Protein AF-A0A328SC38-F1 (afdb_monomer_lite)

Radius of gyration: 15.86 Å; chains: 1; bounding box: 34×31×38 Å

Sequence (66 aa):
HTKNINIRTDGIEAKGLDENYNLIVDRSPKINYLARSTPELILKRIYEQSDEPIKSVYKDILDKFQ

Structure (mmCIF, N/CA/C/O backbone):
data_AF-A0A328SC38-F1
#
_entry.id   AF-A0A328SC38-F1
#
loop_
_atom_site.group_PDB
_atom_site.id
_atom_site.type_symbol
_atom_site.label_atom_id
_atom_site.label_alt_id
_atom_site.label_comp_id
_atom_site.label_asym_id
_atom_site.label_entity_id
_atom_site.label_seq_id
_atom_site.pdbx_PDB_ins_code
_atom_site.Cartn_x
_atom_site.Cartn_y
_atom_site.Cartn_z
_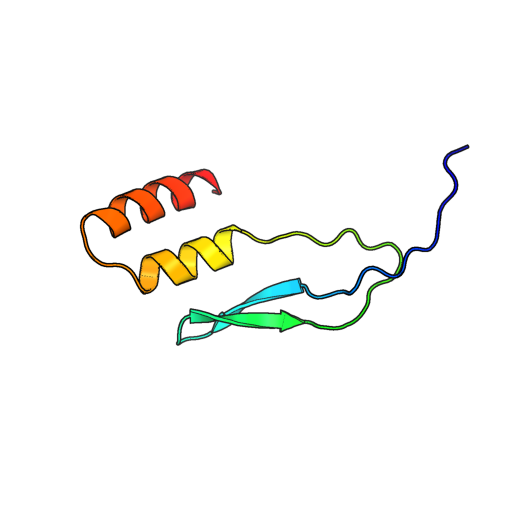atom_site.occupancy
_atom_site.B_iso_or_equiv
_atom_site.auth_seq_id
_atom_site.auth_comp_id
_atom_site.auth_asym_id
_atom_site.auth_atom_id
_atom_site.pdbx_PDB_model_num
ATOM 1 N N . HIS A 1 1 ? 22.878 21.861 -21.867 1.00 40.84 1 HIS A N 1
ATOM 2 C CA . HIS A 1 1 ? 23.063 20.478 -22.352 1.00 40.84 1 HIS A CA 1
ATOM 3 C C . HIS A 1 1 ? 22.867 19.528 -21.179 1.00 40.84 1 HIS A C 1
ATOM 5 O O . HIS A 1 1 ? 23.808 19.276 -20.437 1.00 40.84 1 HIS A O 1
ATOM 11 N N . THR A 1 2 ? 21.639 19.063 -20.949 1.00 46.06 2 THR A N 1
ATOM 12 C CA . THR A 1 2 ? 21.362 18.091 -19.882 1.00 46.06 2 THR A CA 1
ATOM 13 C C . THR A 1 2 ? 21.759 16.715 -20.400 1.00 46.06 2 THR A C 1
ATOM 15 O O . THR A 1 2 ? 21.190 16.214 -21.368 1.00 46.06 2 THR A O 1
ATOM 18 N N . LYS A 1 3 ? 22.817 16.153 -19.822 1.00 47.50 3 LYS A N 1
ATOM 19 C CA . LYS A 1 3 ? 23.385 14.860 -20.203 1.00 47.50 3 LYS A CA 1
ATOM 20 C C . LYS A 1 3 ? 22.355 13.773 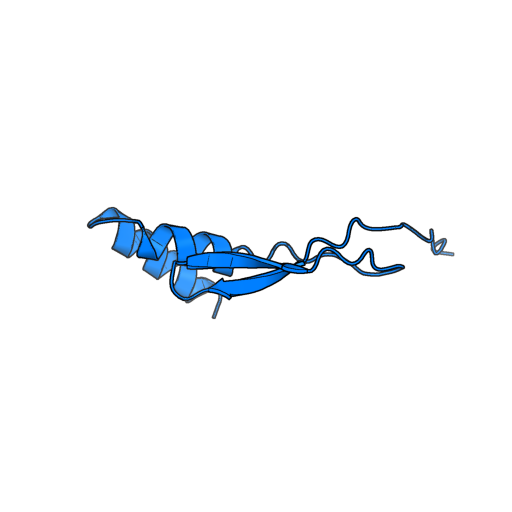-19.865 1.00 47.50 3 LYS A C 1
ATOM 22 O O . LYS A 1 3 ? 22.048 13.581 -18.693 1.00 47.50 3 LYS A O 1
ATOM 27 N N . ASN A 1 4 ? 21.811 13.094 -20.879 1.00 59.47 4 ASN A N 1
ATOM 28 C CA . ASN A 1 4 ? 20.982 11.896 -20.709 1.00 59.47 4 ASN A CA 1
ATOM 29 C C . ASN A 1 4 ? 21.880 10.771 -20.170 1.00 59.47 4 ASN A C 1
ATOM 31 O O . ASN A 1 4 ? 22.502 10.027 -20.927 1.00 59.47 4 ASN A O 1
ATOM 35 N N . ILE A 1 5 ? 22.040 10.718 -18.850 1.00 63.72 5 ILE A N 1
ATOM 36 C CA . ILE A 1 5 ? 22.675 9.594 -18.170 1.00 63.72 5 ILE A CA 1
ATOM 37 C C . ILE A 1 5 ? 21.691 8.427 -18.209 1.00 63.72 5 ILE A C 1
ATOM 39 O O . ILE A 1 5 ? 20.633 8.480 -17.591 1.00 63.72 5 ILE A O 1
ATOM 43 N N . ASN A 1 6 ? 22.037 7.394 -18.978 1.00 62.03 6 ASN A N 1
ATOM 44 C CA . ASN A 1 6 ? 21.278 6.153 -19.074 1.00 62.03 6 ASN A CA 1
ATOM 45 C C . ASN A 1 6 ? 21.409 5.388 -17.745 1.00 62.03 6 ASN A C 1
ATOM 47 O O . ASN A 1 6 ? 22.260 4.511 -17.588 1.00 62.03 6 ASN A O 1
ATOM 51 N N . ILE A 1 7 ? 20.636 5.815 -16.749 1.00 65.62 7 ILE A N 1
ATOM 52 C CA . ILE A 1 7 ? 20.574 5.175 -15.443 1.00 65.62 7 ILE A CA 1
ATOM 53 C C . ILE A 1 7 ? 19.652 3.960 -15.538 1.00 65.62 7 ILE A C 1
ATOM 55 O O . ILE A 1 7 ? 18.509 4.046 -15.990 1.00 65.62 7 ILE A O 1
ATOM 59 N N . ARG A 1 8 ? 20.159 2.801 -15.112 1.00 59.53 8 ARG A N 1
ATOM 60 C CA . ARG A 1 8 ? 19.304 1.646 -14.843 1.00 59.53 8 ARG A CA 1
ATOM 61 C C . ARG A 1 8 ? 18.663 1.875 -13.482 1.00 59.53 8 ARG A C 1
ATOM 63 O O . ARG A 1 8 ? 19.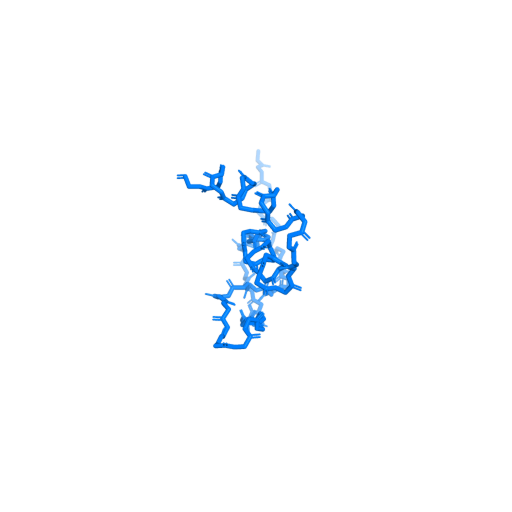333 1.720 -12.464 1.00 59.53 8 ARG A O 1
ATOM 70 N N . THR A 1 9 ? 17.400 2.272 -13.475 1.00 61.12 9 THR A N 1
ATOM 71 C CA . THR A 1 9 ? 16.597 2.299 -12.253 1.00 61.12 9 THR A CA 1
ATOM 72 C C . THR A 1 9 ? 16.161 0.864 -11.964 1.00 61.12 9 THR A C 1
ATOM 74 O O . THR A 1 9 ? 15.649 0.190 -12.863 1.00 61.12 9 THR A O 1
ATOM 77 N N . ASP A 1 10 ? 16.400 0.378 -10.744 1.00 62.41 10 ASP A N 1
ATOM 78 C CA . ASP A 1 10 ? 15.888 -0.923 -10.307 1.00 62.41 10 ASP A CA 1
ATOM 79 C C . ASP A 1 10 ? 14.356 -0.826 -10.330 1.00 62.41 10 ASP A C 1
ATOM 81 O O . ASP A 1 10 ? 13.754 -0.053 -9.584 1.00 62.41 10 ASP A O 1
ATOM 85 N N . GLY A 1 11 ? 13.739 -1.464 -11.322 1.00 62.47 11 GLY A N 1
ATOM 86 C CA . GLY A 1 11 ? 12.353 -1.218 -11.712 1.00 62.47 11 GLY A CA 1
ATOM 87 C C . GLY A 1 11 ? 11.391 -1.989 -10.8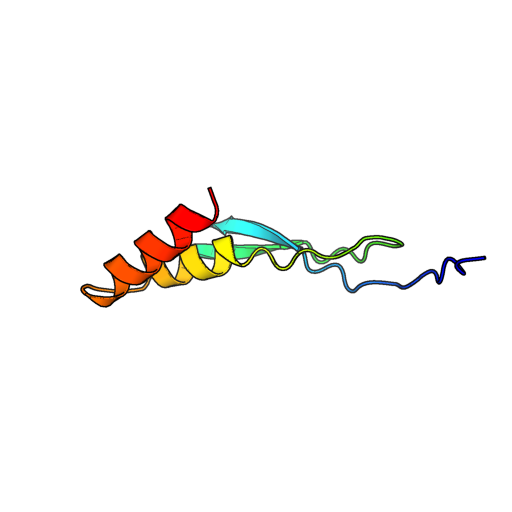29 1.00 62.47 11 GLY A C 1
ATOM 88 O O . GLY A 1 11 ? 10.654 -2.829 -11.331 1.00 62.47 11 GLY A O 1
ATOM 89 N N . ILE A 1 12 ? 11.445 -1.756 -9.516 1.00 72.50 12 ILE A N 1
ATOM 90 C CA . ILE A 1 12 ? 10.446 -2.285 -8.595 1.00 72.50 12 ILE A CA 1
ATOM 91 C C . ILE A 1 12 ? 9.279 -1.308 -8.588 1.00 72.50 12 ILE A C 1
ATOM 93 O O . ILE A 1 12 ? 9.332 -0.255 -7.956 1.00 72.50 12 ILE A O 1
ATOM 97 N N . GLU A 1 13 ? 8.232 -1.657 -9.323 1.00 75.06 13 GLU A N 1
ATOM 98 C CA . GLU A 1 13 ? 7.012 -0.863 -9.410 1.00 75.06 13 GLU A CA 1
ATOM 99 C C . GLU A 1 13 ? 5.852 -1.626 -8.803 1.00 75.06 13 GLU A C 1
ATOM 101 O O . GLU A 1 13 ? 5.596 -2.777 -9.161 1.00 75.06 13 GLU A O 1
ATOM 106 N N . ALA A 1 14 ? 5.114 -0.981 -7.907 1.00 83.81 14 ALA A N 1
ATOM 107 C CA . ALA A 1 14 ? 3.891 -1.572 -7.410 1.00 83.81 14 ALA A CA 1
ATOM 108 C C . ALA A 1 14 ? 2.796 -1.489 -8.479 1.00 83.81 14 ALA A C 1
ATOM 110 O O . ALA A 1 14 ? 2.501 -0.425 -9.021 1.00 83.81 14 ALA A O 1
ATOM 111 N N . LYS A 1 15 ? 2.184 -2.634 -8.770 1.00 84.12 15 LYS A N 1
ATOM 112 C CA . LYS A 1 15 ? 1.040 -2.759 -9.680 1.00 84.12 15 LYS A CA 1
ATOM 113 C C . LYS A 1 15 ? -0.296 -2.673 -8.949 1.00 84.12 15 LYS A C 1
ATOM 115 O O . LYS A 1 15 ? -1.305 -2.360 -9.570 1.00 84.12 15 LYS A O 1
ATOM 120 N N . GLY A 1 16 ? -0.310 -2.961 -7.650 1.00 87.38 16 GLY A N 1
ATOM 121 C CA . GLY A 1 16 ? -1.521 -2.956 -6.842 1.00 87.38 16 GLY A CA 1
ATOM 122 C C . GLY A 1 16 ? -1.377 -3.794 -5.581 1.00 87.38 16 GLY A C 1
ATOM 123 O O . GLY A 1 16 ? -0.270 -4.176 -5.193 1.00 87.38 16 GLY A O 1
AT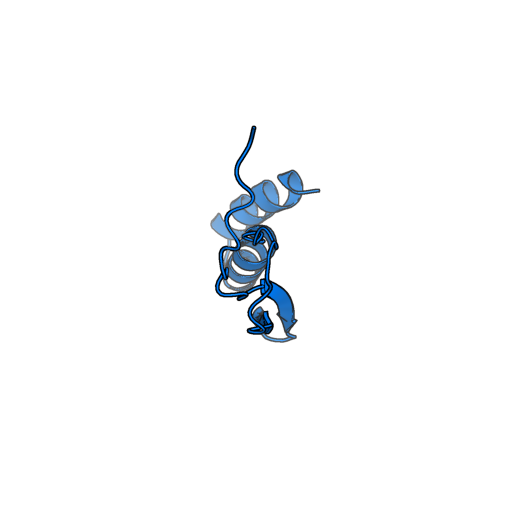OM 124 N N . LEU A 1 17 ? -2.517 -4.084 -4.965 1.00 89.88 17 LEU A N 1
ATOM 125 C CA . LEU A 1 17 ? -2.643 -5.016 -3.852 1.00 89.88 17 LEU A CA 1
ATOM 126 C C . LEU A 1 17 ? -3.426 -6.252 -4.307 1.00 89.88 17 LEU A C 1
ATOM 128 O O . LEU A 1 17 ? -4.346 -6.118 -5.117 1.00 89.88 17 LEU A O 1
ATOM 132 N N . ASP A 1 18 ? -3.058 -7.428 -3.804 1.00 87.44 18 ASP A N 1
ATOM 133 C CA . ASP A 1 18 ? -3.857 -8.646 -3.967 1.00 87.44 18 ASP A CA 1
ATOM 134 C C . ASP A 1 18 ? -5.047 -8.685 -2.986 1.00 87.44 18 ASP A C 1
ATOM 136 O O . ASP A 1 18 ? -5.262 -7.763 -2.195 1.00 87.44 18 ASP A O 1
ATOM 140 N N . GLU A 1 19 ? -5.828 -9.764 -3.038 1.00 85.62 19 GLU A N 1
ATOM 141 C CA . GLU A 1 19 ? -6.986 -10.006 -2.161 1.00 85.62 19 GLU A CA 1
ATOM 142 C C . GLU A 1 19 ? -6.644 -10.069 -0.662 1.00 85.62 19 GLU A C 1
ATOM 144 O O . GLU A 1 19 ? -7.512 -9.858 0.179 1.00 85.62 19 GLU A O 1
ATOM 149 N N . ASN A 1 20 ? -5.375 -10.304 -0.327 1.00 86.00 20 ASN A N 1
ATOM 150 C CA . ASN A 1 20 ? -4.852 -10.344 1.036 1.00 86.00 20 ASN A CA 1
ATOM 151 C C . ASN A 1 20 ? -4.072 -9.064 1.394 1.00 86.00 20 ASN A C 1
ATOM 153 O O . ASN A 1 20 ? -3.336 -9.038 2.383 1.00 86.00 20 ASN A O 1
ATOM 157 N N . TYR A 1 21 ? -4.194 -8.010 0.582 1.00 84.06 21 TYR A N 1
ATOM 158 C CA . TYR A 1 21 ? -3.476 -6.744 0.723 1.00 84.06 21 TYR A CA 1
ATOM 159 C C . TYR A 1 21 ? -1.945 -6.853 0.649 1.00 84.06 21 TYR A C 1
ATOM 161 O O . TYR A 1 21 ? -1.222 -5.972 1.132 1.00 84.06 21 TYR A O 1
ATOM 169 N N . ASN A 1 22 ? -1.415 -7.897 0.010 1.00 86.06 22 ASN A N 1
ATOM 170 C CA . ASN A 1 22 ? 0.005 -7.969 -0.310 1.00 86.06 22 ASN A CA 1
ATOM 171 C C . ASN A 1 22 ? 0.321 -7.109 -1.530 1.00 86.06 22 ASN A C 1
ATOM 173 O O . ASN A 1 22 ? -0.439 -7.039 -2.494 1.00 86.06 22 ASN A O 1
ATOM 177 N N . LEU A 1 23 ? 1.493 -6.475 -1.497 1.00 84.81 23 LEU A N 1
ATOM 178 C CA . LEU A 1 23 ? 1.964 -5.622 -2.577 1.00 84.81 23 LEU A CA 1
ATOM 179 C C . LEU A 1 23 ? 2.373 -6.465 -3.788 1.00 84.81 23 LEU A C 1
ATOM 181 O O . LEU A 1 23 ? 3.351 -7.213 -3.736 1.00 84.81 23 LEU A O 1
ATOM 185 N N . ILE A 1 24 ? 1.659 -6.294 -4.896 1.00 87.31 24 ILE A N 1
ATOM 186 C CA . ILE A 1 24 ? 2.027 -6.872 -6.185 1.00 87.31 24 ILE A CA 1
ATOM 187 C C . ILE A 1 24 ? 3.069 -5.949 -6.812 1.00 87.31 24 ILE A C 1
ATOM 189 O O . ILE A 1 24 ? 2.774 -4.788 -7.095 1.00 87.31 24 ILE A O 1
ATOM 193 N N . VAL A 1 25 ? 4.279 -6.462 -7.045 1.00 84.50 25 VAL A N 1
ATOM 194 C CA . VAL A 1 25 ? 5.379 -5.697 -7.651 1.00 84.50 25 VAL A CA 1
ATOM 195 C C . VAL A 1 25 ? 5.818 -6.294 -8.983 1.00 84.50 25 VAL A C 1
ATOM 197 O O . VAL A 1 25 ? 5.982 -7.506 -9.113 1.00 84.50 25 VAL A O 1
ATOM 200 N N . ASP A 1 26 ? 6.045 -5.434 -9.969 1.00 82.69 26 ASP A N 1
ATOM 201 C CA . ASP A 1 26 ? 6.858 -5.752 -11.138 1.00 82.69 26 ASP A CA 1
ATOM 202 C C . ASP A 1 26 ? 8.319 -5.484 -10.796 1.00 82.69 26 ASP A C 1
ATOM 204 O O . ASP A 1 26 ? 8.602 -4.496 -10.129 1.00 82.69 26 ASP A O 1
ATOM 208 N N . ARG A 1 27 ? 9.233 -6.368 -11.201 1.00 80.50 27 ARG A N 1
ATOM 209 C CA . ARG A 1 27 ? 10.674 -6.238 -10.918 1.00 80.50 27 ARG A CA 1
ATOM 210 C C . ARG A 1 27 ? 11.503 -6.105 -12.193 1.00 80.50 27 ARG A C 1
ATOM 212 O O . ARG A 1 27 ? 12.686 -6.437 -12.198 1.00 80.50 27 ARG A O 1
ATOM 219 N N . SER A 1 28 ? 10.884 -5.680 -13.291 1.00 78.12 28 SER A N 1
ATOM 220 C CA . SER A 1 28 ? 11.581 -5.524 -14.563 1.00 78.12 28 SER A CA 1
ATOM 221 C C . SER A 1 28 ? 12.376 -4.217 -14.550 1.00 78.12 28 SER A C 1
ATOM 223 O O . SER A 1 28 ? 11.771 -3.147 -14.488 1.00 78.12 28 SER A O 1
ATOM 225 N N . PRO A 1 29 ? 13.716 -4.246 -14.642 1.00 71.50 29 PRO A N 1
ATOM 226 C CA . PRO A 1 29 ? 14.500 -3.021 -14.705 1.00 71.50 29 PRO A CA 1
ATOM 227 C C . PRO A 1 29 ? 14.135 -2.226 -15.963 1.00 71.50 29 PRO A C 1
ATOM 229 O O . PRO A 1 29 ? 14.164 -2.756 -17.076 1.00 71.50 29 PRO A O 1
ATOM 232 N N . LYS A 1 30 ? 13.804 -0.943 -15.793 1.00 72.25 30 LYS A N 1
ATOM 233 C CA . LYS A 1 30 ? 13.427 -0.048 -16.894 1.00 72.25 30 LYS A CA 1
ATOM 234 C C . LYS A 1 30 ? 14.487 1.029 -17.092 1.00 72.25 30 LYS A C 1
ATOM 236 O O . LYS A 1 30 ? 14.892 1.722 -16.161 1.00 72.25 30 LYS A O 1
ATOM 241 N N . ILE A 1 31 ? 14.929 1.168 -18.336 1.00 72.44 31 ILE A N 1
ATOM 242 C CA . ILE A 1 31 ? 15.886 2.191 -18.763 1.00 72.44 31 ILE A CA 1
ATOM 243 C C . ILE A 1 31 ? 15.142 3.513 -18.992 1.00 72.44 31 ILE A C 1
ATOM 245 O O . ILE A 1 31 ? 14.083 3.515 -19.616 1.00 72.44 31 ILE A O 1
ATOM 249 N N . ASN A 1 32 ? 15.706 4.631 -18.518 1.00 71.31 32 ASN A N 1
ATOM 250 C CA . ASN A 1 32 ? 15.131 5.983 -18.645 1.00 71.31 32 ASN A CA 1
ATOM 251 C C . ASN A 1 32 ? 13.731 6.135 -18.022 1.00 71.31 32 ASN A C 1
ATOM 253 O O . ASN A 1 32 ? 12.938 6.972 -18.451 1.00 71.31 32 ASN A O 1
ATOM 257 N N . TYR A 1 33 ? 13.424 5.322 -17.013 1.00 71.00 33 TYR A N 1
ATOM 258 C CA . TYR A 1 33 ? 12.137 5.338 -16.335 1.00 71.00 33 TYR A CA 1
ATOM 259 C C . TYR A 1 33 ? 12.284 5.875 -14.912 1.00 71.00 33 TYR A C 1
ATOM 261 O O . TYR A 1 33 ? 13.105 5.386 -14.128 1.00 71.00 33 TYR A O 1
ATOM 269 N N . LEU A 1 34 ? 11.484 6.892 -14.584 1.00 71.44 34 LEU A N 1
ATOM 270 C CA . LEU A 1 34 ? 11.402 7.435 -13.234 1.00 71.44 34 LEU A CA 1
ATOM 271 C C . LEU A 1 34 ? 10.441 6.570 -12.416 1.00 71.44 34 LEU A C 1
ATOM 273 O O . LEU A 1 34 ? 9.233 6.594 -12.647 1.00 71.44 34 LEU A O 1
ATOM 277 N N . ALA A 1 35 ? 10.985 5.816 -11.462 1.00 68.19 35 ALA A N 1
ATOM 278 C CA . ALA A 1 35 ? 10.181 5.023 -10.543 1.00 68.19 35 ALA A CA 1
ATOM 279 C C . ALA A 1 35 ? 9.246 5.928 -9.722 1.00 68.19 35 ALA A C 1
ATOM 281 O O . ALA A 1 35 ? 9.646 7.000 -9.260 1.00 68.19 35 ALA A O 1
ATOM 282 N N . ARG A 1 36 ? 7.998 5.487 -9.534 1.00 72.31 36 ARG A N 1
ATOM 283 C CA . ARG A 1 36 ? 7.021 6.137 -8.652 1.00 72.31 36 ARG A CA 1
ATOM 284 C C . ARG A 1 36 ? 6.849 5.297 -7.395 1.00 72.31 36 ARG A C 1
ATOM 286 O O . ARG A 1 36 ? 6.755 4.080 -7.475 1.00 72.31 36 ARG A O 1
ATOM 293 N N . SER A 1 37 ? 6.797 5.950 -6.240 1.00 66.19 37 SER A N 1
ATOM 294 C CA . SER A 1 37 ? 6.776 5.293 -4.930 1.00 66.19 37 SER A CA 1
ATOM 295 C C . SER A 1 37 ? 5.400 4.788 -4.478 1.00 66.19 37 SER A C 1
ATOM 297 O O . SER A 1 37 ? 5.321 4.272 -3.367 1.00 66.19 37 SER A O 1
ATOM 299 N N . THR A 1 38 ? 4.346 4.947 -5.297 1.00 82.88 38 THR A N 1
ATOM 300 C CA . THR A 1 38 ? 2.943 4.518 -5.051 1.00 82.88 38 THR A CA 1
ATOM 301 C C . THR A 1 38 ? 2.569 4.406 -3.559 1.00 82.88 38 THR A C 1
ATOM 303 O O . THR A 1 38 ? 2.207 3.317 -3.085 1.00 82.88 38 THR A O 1
ATOM 306 N N . PRO A 1 39 ? 2.742 5.486 -2.768 1.00 83.44 39 PRO A N 1
ATOM 307 C CA . PRO A 1 39 ? 2.533 5.456 -1.321 1.00 83.44 39 PRO A CA 1
ATOM 308 C C . PRO A 1 39 ? 1.087 5.107 -0.942 1.00 83.44 39 PRO A C 1
ATOM 310 O O . PRO A 1 39 ? 0.852 4.540 0.124 1.00 83.44 39 PRO A O 1
ATOM 313 N N . GLU A 1 40 ? 0.132 5.378 -1.830 1.00 86.81 40 GLU A N 1
ATOM 314 C CA . GLU A 1 40 ? -1.284 5.051 -1.688 1.00 86.81 40 GLU A CA 1
ATOM 315 C C . GLU A 1 40 ? -1.533 3.549 -1.484 1.00 86.81 40 GLU A C 1
ATOM 317 O O . GLU A 1 40 ? -2.398 3.169 -0.698 1.00 86.81 40 GLU A O 1
ATOM 322 N N . LEU A 1 41 ? -0.739 2.674 -2.114 1.00 88.12 41 LEU A N 1
ATOM 323 C CA . LEU A 1 41 ? -0.884 1.222 -1.957 1.00 88.12 41 LEU A CA 1
ATOM 324 C C . LEU A 1 41 ? -0.394 0.752 -0.586 1.00 88.12 41 LEU A C 1
ATOM 326 O O . LEU A 1 41 ? -0.994 -0.132 0.023 1.00 88.12 41 LEU A O 1
ATOM 330 N N . ILE A 1 42 ? 0.669 1.370 -0.070 1.00 87.56 42 ILE A N 1
ATOM 331 C CA . ILE A 1 42 ? 1.171 1.090 1.279 1.00 87.56 42 ILE A CA 1
ATOM 332 C C . ILE A 1 42 ? 0.168 1.578 2.324 1.00 87.56 42 ILE A C 1
ATOM 334 O O . ILE A 1 42 ? -0.153 0.843 3.255 1.00 87.56 42 ILE A O 1
ATOM 338 N N . LEU A 1 43 ? -0.372 2.784 2.143 1.00 88.25 43 LEU A N 1
ATOM 339 C CA . LEU A 1 43 ? -1.404 3.339 3.016 1.00 88.25 43 LEU A CA 1
ATOM 340 C C . LEU A 1 43 ? -2.665 2.473 3.023 1.00 88.25 43 LEU A C 1
ATOM 342 O O . LEU A 1 43 ? -3.189 2.187 4.095 1.00 88.25 43 LEU A O 1
ATOM 346 N N . LYS A 1 44 ? -3.108 1.991 1.856 1.00 87.75 44 LYS A N 1
ATOM 347 C CA . LYS A 1 44 ? -4.268 1.101 1.747 1.00 87.75 44 LYS A CA 1
ATOM 348 C C . LYS A 1 44 ? -4.036 -0.227 2.461 1.00 87.75 44 LYS A C 1
ATOM 350 O O . LYS A 1 44 ? -4.907 -0.678 3.191 1.00 87.75 44 LYS A O 1
ATOM 355 N N . ARG A 1 45 ? -2.843 -0.813 2.332 1.00 89.75 45 ARG A N 1
ATOM 356 C CA . ARG A 1 45 ? -2.475 -2.005 3.105 1.00 89.75 45 ARG A CA 1
ATOM 357 C C . ARG A 1 45 ? -2.553 -1.747 4.611 1.00 89.75 45 ARG A C 1
ATOM 359 O O . ARG A 1 45 ? -3.163 -2.531 5.326 1.00 89.75 45 ARG A O 1
ATOM 366 N N . ILE A 1 46 ? -1.949 -0.660 5.096 1.00 89.00 46 ILE A N 1
ATOM 367 C CA . ILE A 1 46 ? -1.946 -0.336 6.530 1.00 89.00 46 ILE A CA 1
ATOM 368 C C . ILE A 1 46 ? -3.374 -0.091 7.031 1.00 89.00 46 ILE A C 1
ATOM 370 O O . ILE A 1 46 ? -3.734 -0.612 8.082 1.00 89.00 46 ILE A O 1
ATOM 374 N N . TYR A 1 47 ? -4.194 0.639 6.271 1.00 89.62 47 TYR A N 1
ATOM 375 C CA . TYR A 1 47 ? -5.605 0.904 6.571 1.00 89.62 47 TYR A CA 1
ATOM 376 C C . TYR A 1 47 ? -6.422 -0.383 6.769 1.00 89.62 47 TYR A C 1
ATOM 378 O O . TYR A 1 47 ? -7.192 -0.500 7.721 1.00 89.62 47 TYR A O 1
ATOM 386 N N . GLU A 1 48 ? -6.232 -1.374 5.900 1.00 87.88 48 GLU A N 1
ATOM 387 C CA . GLU A 1 48 ? -6.960 -2.647 5.974 1.00 87.88 48 GLU A CA 1
ATOM 388 C C . GLU A 1 48 ? -6.500 -3.512 7.153 1.00 87.88 48 GLU A C 1
ATOM 390 O O . GLU A 1 48 ? -7.294 -4.257 7.722 1.00 87.88 48 GLU A O 1
ATOM 395 N N . GLN A 1 49 ? -5.236 -3.368 7.561 1.00 87.44 49 GLN A N 1
ATOM 396 C CA . GLN A 1 49 ? -4.642 -4.076 8.699 1.00 87.44 49 GLN A CA 1
ATOM 397 C C . GLN A 1 49 ? -4.802 -3.351 10.046 1.00 87.44 49 GLN A C 1
ATOM 399 O O . GLN A 1 49 ? -4.320 -3.863 11.055 1.00 87.44 49 GLN A O 1
ATOM 404 N N . SER A 1 50 ? -5.411 -2.164 10.080 1.00 89.62 50 SER A N 1
ATOM 405 C CA . SER A 1 50 ? -5.542 -1.365 11.302 1.00 89.62 50 SER A CA 1
ATOM 406 C C . SER A 1 50 ? -6.971 -1.321 11.837 1.00 89.62 50 SER A C 1
ATOM 408 O O . SER A 1 50 ? -7.954 -1.429 11.099 1.00 89.62 50 SER A O 1
ATOM 410 N N . ASP A 1 51 ? -7.051 -1.135 13.154 1.00 91.94 51 ASP A N 1
ATOM 411 C CA . ASP A 1 51 ? -8.287 -1.015 13.918 1.00 91.94 51 ASP A CA 1
ATOM 412 C C . ASP A 1 51 ? -8.599 0.451 14.256 1.00 91.94 51 ASP A C 1
ATOM 414 O O . ASP A 1 51 ? -7.764 1.355 14.130 1.00 91.94 51 ASP A O 1
ATOM 418 N N . GLU A 1 52 ? -9.824 0.709 14.705 1.00 88.88 52 GLU A N 1
ATOM 419 C CA . GLU A 1 52 ? -10.185 2.020 15.242 1.00 88.88 52 GLU A CA 1
ATOM 420 C C . GLU A 1 52 ? -9.383 2.325 16.525 1.00 88.88 52 GLU A C 1
ATOM 422 O O . GLU A 1 52 ? -9.134 1.423 17.328 1.00 88.88 52 GLU A O 1
ATOM 427 N N . PRO A 1 53 ? -8.976 3.585 16.764 1.00 88.50 53 PRO A N 1
ATOM 428 C CA . PRO A 1 53 ? -9.339 4.792 16.015 1.00 88.50 53 PRO A CA 1
ATOM 429 C C . PRO A 1 53 ? -8.371 5.153 14.876 1.00 88.50 53 PRO A C 1
ATOM 431 O O . PRO A 1 53 ? -8.643 6.077 14.112 1.00 88.50 53 PRO A O 1
ATOM 434 N N . ILE A 1 54 ? -7.218 4.483 14.757 1.00 88.62 54 ILE A N 1
ATOM 435 C CA . ILE A 1 54 ? -6.164 4.899 13.815 1.00 88.62 54 ILE A CA 1
ATOM 436 C C . ILE A 1 54 ? -6.553 4.648 12.353 1.00 88.62 54 ILE A C 1
ATOM 438 O O . ILE A 1 54 ? -6.115 5.371 11.458 1.00 88.62 54 ILE A O 1
ATOM 442 N N . LYS A 1 55 ? -7.442 3.677 12.125 1.00 90.94 55 LYS A N 1
ATOM 443 C CA . LYS A 1 55 ? -8.054 3.398 10.826 1.00 90.94 55 LYS A CA 1
ATOM 444 C C . LYS A 1 55 ? -8.694 4.640 10.194 1.00 90.94 55 LYS A C 1
ATOM 446 O O . LYS A 1 55 ? -8.492 4.885 9.004 1.00 90.94 55 LYS A O 1
ATOM 451 N N . SER A 1 56 ? -9.387 5.461 10.988 1.00 89.75 56 SER A N 1
ATOM 452 C CA . SER A 1 56 ? -9.982 6.722 10.520 1.00 89.75 56 SER A CA 1
ATOM 453 C C . SER A 1 56 ? -8.939 7.717 9.990 1.00 89.75 56 SER A C 1
ATOM 455 O O . SER A 1 56 ? -9.130 8.309 8.933 1.00 89.75 56 SER A O 1
ATOM 457 N N . VAL A 1 57 ? -7.776 7.814 10.641 1.00 90.88 57 VAL A N 1
ATOM 458 C CA . VAL A 1 57 ? -6.677 8.695 10.216 1.00 90.88 57 VAL A CA 1
ATOM 459 C C . VAL A 1 57 ? -6.085 8.234 8.884 1.00 90.88 57 VAL A C 1
ATOM 461 O O . VAL A 1 57 ? -5.810 9.053 8.008 1.00 90.88 57 VAL A O 1
ATOM 464 N N . TYR A 1 58 ? -5.895 6.924 8.699 1.00 89.94 58 TYR A N 1
ATOM 465 C CA . TYR A 1 58 ? -5.402 6.393 7.425 1.00 89.94 58 TYR A CA 1
ATOM 466 C C . TYR A 1 58 ? -6.392 6.615 6.283 1.00 89.94 58 TYR A C 1
ATOM 468 O O . TYR A 1 58 ? -5.962 6.903 5.166 1.00 89.94 58 TYR A O 1
ATOM 476 N N . LYS A 1 59 ? -7.696 6.543 6.567 1.00 89.19 59 LYS A N 1
ATOM 477 C CA . LYS A 1 59 ? -8.744 6.893 5.607 1.00 89.19 59 LYS A CA 1
ATOM 478 C C . LYS A 1 59 ? -8.650 8.361 5.182 1.00 89.19 59 LYS A C 1
ATOM 480 O O . LYS A 1 59 ? -8.566 8.629 3.989 1.00 89.19 59 LYS A O 1
ATOM 485 N N . ASP A 1 60 ? -8.544 9.286 6.136 1.00 91.12 60 ASP A N 1
ATOM 486 C CA . ASP A 1 60 ? -8.421 10.722 5.846 1.00 91.12 60 ASP A CA 1
ATOM 487 C C . ASP A 1 60 ? -7.174 11.054 5.012 1.00 91.12 60 ASP A C 1
ATOM 489 O O . ASP A 1 60 ? -7.178 11.980 4.201 1.00 91.12 60 ASP A O 1
ATOM 493 N N . ILE A 1 61 ? -6.075 10.320 5.220 1.00 89.75 61 ILE A N 1
ATOM 494 C CA . ILE A 1 61 ? -4.852 10.476 4.426 1.00 89.75 61 ILE A CA 1
ATOM 495 C C . ILE A 1 61 ? -5.054 9.920 3.014 1.00 89.75 61 ILE A C 1
ATOM 497 O O . ILE A 1 61 ? -4.645 10.576 2.059 1.00 89.75 61 ILE A O 1
ATOM 501 N N . LEU A 1 62 ? -5.671 8.743 2.871 1.00 88.19 62 LEU A N 1
ATOM 502 C CA . LEU A 1 62 ? -5.962 8.129 1.570 1.00 88.19 62 LEU A CA 1
ATOM 503 C C . LEU A 1 62 ? -6.868 9.014 0.709 1.00 88.19 62 LEU A C 1
ATOM 505 O O . LEU A 1 62 ? -6.586 9.183 -0.476 1.00 88.19 62 LEU A O 1
ATOM 509 N N . ASP A 1 63 ? -7.876 9.642 1.313 1.00 88.81 63 ASP A N 1
ATOM 510 C CA . ASP A 1 63 ? -8.798 10.550 0.622 1.00 88.81 63 ASP A CA 1
ATOM 511 C C . ASP A 1 63 ? -8.082 11.789 0.040 1.00 88.81 63 ASP A C 1
ATOM 513 O O . ASP A 1 63 ? -8.565 12.384 -0.917 1.00 88.81 63 ASP A O 1
ATOM 517 N N . LYS A 1 64 ? -6.894 12.165 0.546 1.00 87.44 64 LYS A N 1
ATOM 518 C CA . LYS A 1 64 ? -6.083 13.278 0.002 1.00 87.44 64 LYS A CA 1
ATOM 519 C C . LYS A 1 64 ? -5.271 12.923 -1.246 1.00 87.44 64 LYS A C 1
ATOM 521 O O . LYS A 1 64 ? -4.692 13.824 -1.852 1.00 87.44 64 LYS A O 1
ATOM 526 N N . PHE A 1 65 ? -5.161 11.639 -1.589 1.00 80.00 65 PHE A N 1
ATOM 527 C CA . PHE A 1 65 ? -4.487 11.183 -2.810 1.00 80.00 65 PHE A CA 1
ATOM 528 C C . PHE A 1 65 ? -5.439 11.086 -4.017 1.00 80.00 65 PHE A C 1
ATOM 530 O O . PHE A 1 65 ? -4.947 10.879 -5.129 1.00 80.00 65 PHE A O 1
ATOM 537 N N . GLN A 1 66 ? -6.761 11.213 -3.810 1.00 61.53 66 GLN A N 1
ATOM 538 C CA . GLN A 1 66 ? -7.773 11.318 -4.874 1.00 61.53 66 GLN A CA 1
ATOM 539 C C . GLN A 1 66 ? -7.885 12.749 -5.408 1.00 61.53 66 GLN A C 1
ATOM 541 O O . GLN A 1 66 ? -8.133 12.875 -6.629 1.00 61.53 66 GLN A O 1
#

pLDDT: mean 79.1, std 12.37, range [40.84, 91.94]

Secondary structure (DSSP, 8-state):
-------EE---EEEEE-TT--EEEE---EET------HHHHHHHHHHT--TTHHHHHHHHHHTT-

Foldseek 3Di:
DPDQDFDFDQQWAFPAADPLLDTDTDRDTDTPDDHDPPVLSVLVSVLVVDDPPVNV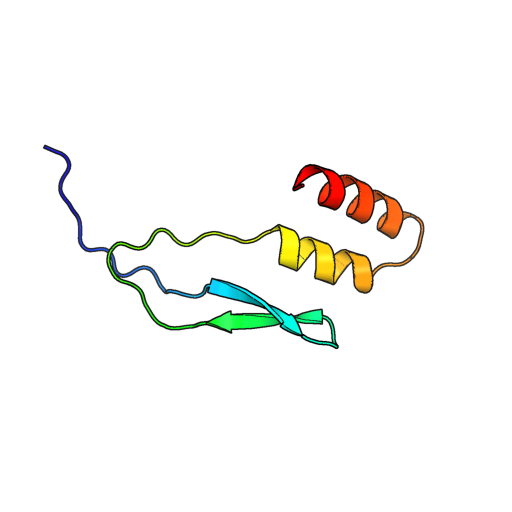VSVVVNVVVD